Protein AF-F0ZWP8-F1 (afdb_monomer_lite)

pLDDT: mean 81.25, std 15.8, range [45.97, 97.88]

Organism: Dictyostelium purpureum (NCBI:txid5786)

Structure (mmCIF, N/CA/C/O backbone):
data_AF-F0ZWP8-F1
#
_entry.id   AF-F0ZWP8-F1
#
loop_
_atom_site.group_PDB
_atom_site.id
_atom_site.type_symbol
_atom_site.label_atom_id
_atom_site.label_alt_id
_atom_site.label_comp_id
_atom_site.label_asym_id
_atom_site.label_entity_id
_atom_site.label_seq_id
_atom_site.pdbx_PDB_ins_code
_atom_site.Cartn_x
_atom_site.Cartn_y
_atom_site.Cartn_z
_atom_site.occupancy
_atom_site.B_iso_or_equiv
_atom_site.auth_seq_id
_atom_site.auth_comp_id
_atom_site.auth_asym_id
_atom_site.auth_atom_id
_atom_site.pdbx_PDB_model_num
ATOM 1 N N . ASN A 1 1 ? 1.947 1.796 38.588 1.00 65.94 1 ASN A N 1
ATOM 2 C CA . ASN A 1 1 ? 0.925 0.822 39.031 1.00 65.94 1 ASN A CA 1
ATOM 3 C C . ASN A 1 1 ? -0.489 1.354 38.867 1.00 65.94 1 ASN A C 1
ATOM 5 O O . ASN A 1 1 ? -1.244 0.732 38.143 1.00 65.94 1 ASN A O 1
ATOM 9 N N . GLU A 1 2 ? -0.810 2.546 39.367 1.00 71.50 2 GLU A N 1
ATOM 10 C CA . GLU A 1 2 ? -2.168 3.123 39.314 1.00 71.50 2 GLU A CA 1
ATOM 11 C C . GLU A 1 2 ? -2.772 3.284 37.900 1.00 71.50 2 GLU A C 1
ATOM 13 O O . GLU A 1 2 ? -3.934 2.954 37.680 1.00 71.50 2 GLU A O 1
ATOM 18 N N . PHE A 1 3 ? -1.975 3.694 36.903 1.00 77.12 3 PHE A N 1
ATOM 19 C CA . PHE A 1 3 ? -2.413 3.731 35.496 1.00 77.12 3 PHE A CA 1
ATOM 20 C C . PHE A 1 3 ? -2.757 2.347 34.938 1.00 77.12 3 PHE A C 1
ATOM 22 O O . PHE A 1 3 ? -3.670 2.220 34.129 1.00 77.12 3 PHE A O 1
ATOM 29 N N . ASN A 1 4 ? -2.026 1.319 35.369 1.00 81.75 4 ASN A N 1
ATOM 30 C CA . ASN A 1 4 ? -2.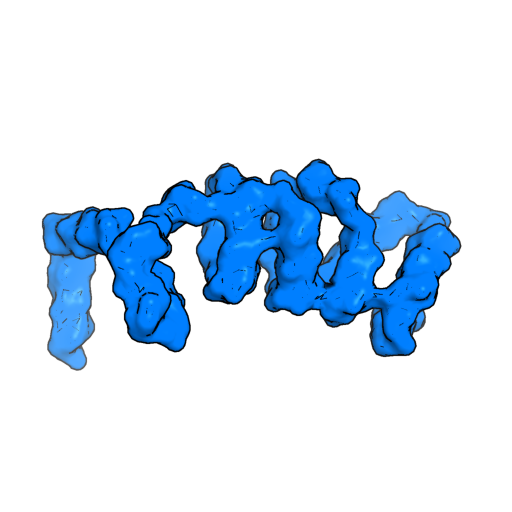252 -0.055 34.936 1.00 81.75 4 ASN A CA 1
ATOM 31 C C . ASN A 1 4 ? -3.556 -0.574 35.558 1.00 81.75 4 ASN A C 1
ATOM 33 O O . ASN A 1 4 ? -4.398 -1.136 34.866 1.00 81.75 4 ASN A O 1
ATOM 37 N N . ASP A 1 5 ? -3.776 -0.279 36.840 1.00 87.31 5 ASP A N 1
ATOM 38 C CA . ASP A 1 5 ? -5.009 -0.637 37.545 1.00 87.31 5 ASP A CA 1
ATOM 39 C C . ASP A 1 5 ? -6.230 0.082 36.956 1.00 87.31 5 ASP A C 1
ATOM 41 O O . ASP A 1 5 ? -7.285 -0.528 36.776 1.00 87.31 5 ASP A O 1
ATOM 45 N N . LEU A 1 6 ? -6.098 1.368 36.608 1.00 85.88 6 LEU A N 1
ATOM 46 C CA . LEU A 1 6 ? -7.151 2.128 35.935 1.00 85.88 6 LEU A CA 1
ATOM 47 C C . LEU A 1 6 ? -7.422 1.587 34.526 1.00 85.88 6 LEU A C 1
ATOM 49 O O . LEU A 1 6 ? -8.584 1.398 34.166 1.00 85.88 6 LEU A O 1
ATOM 53 N N . PHE A 1 7 ? -6.369 1.299 33.754 1.00 86.62 7 PHE A N 1
ATOM 54 C CA . PHE A 1 7 ? -6.487 0.700 32.426 1.00 86.62 7 PHE A CA 1
ATOM 55 C C . PHE A 1 7 ? -7.285 -0.601 32.497 1.00 86.62 7 PHE A C 1
ATOM 57 O O . PHE A 1 7 ? -8.287 -0.738 31.799 1.00 86.62 7 PHE A O 1
ATOM 64 N N . TRP A 1 8 ? -6.922 -1.518 33.396 1.00 88.50 8 TRP A N 1
ATOM 65 C CA . TRP A 1 8 ? -7.614 -2.799 33.515 1.00 88.50 8 TRP A CA 1
ATOM 66 C C . TRP A 1 8 ? -9.047 -2.671 34.031 1.00 88.50 8 TRP A C 1
ATOM 68 O O . TRP A 1 8 ? -9.910 -3.409 33.553 1.00 88.50 8 TRP A O 1
ATOM 78 N N . LYS A 1 9 ? -9.330 -1.720 34.932 1.00 87.12 9 LYS A N 1
ATOM 79 C CA . LYS A 1 9 ? -10.700 -1.416 35.386 1.00 87.12 9 LYS A CA 1
ATOM 80 C C . LYS A 1 9 ? -11.584 -0.904 34.251 1.00 87.12 9 LYS A C 1
ATOM 82 O O . LYS A 1 9 ? -12.746 -1.287 34.169 1.00 87.12 9 LYS A O 1
ATOM 87 N N . VAL A 1 10 ? -11.043 -0.055 33.381 1.00 83.25 10 VAL A N 1
ATOM 88 C CA . VAL A 1 10 ? -11.760 0.471 32.212 1.00 83.25 10 VAL A CA 1
ATOM 89 C C . VAL A 1 10 ? -11.923 -0.606 31.139 1.00 83.25 10 VAL A C 1
ATOM 91 O O . VAL A 1 10 ? -13.009 -0.754 30.589 1.00 83.25 10 VAL A O 1
ATOM 94 N N . PHE A 1 11 ? -10.871 -1.379 30.866 1.00 84.38 11 PHE A N 1
ATOM 95 C CA . PHE A 1 11 ? -10.845 -2.369 29.788 1.00 84.38 11 PHE A CA 1
ATOM 96 C C . PHE A 1 11 ? -11.736 -3.588 30.075 1.00 84.38 11 PHE A C 1
ATOM 98 O O . PHE A 1 11 ? -12.394 -4.089 29.168 1.00 84.38 11 PHE A O 1
ATOM 105 N N . HIS A 1 12 ? -11.809 -4.041 31.332 1.00 88.62 12 HIS A N 1
ATOM 106 C CA . HIS A 1 12 ? -12.682 -5.154 31.731 1.00 88.62 12 HIS A CA 1
ATOM 107 C C . HIS A 1 12 ? -14.123 -4.727 32.031 1.00 88.62 12 HIS A C 1
ATOM 109 O O . HIS A 1 12 ? -15.012 -5.577 32.090 1.00 88.62 12 HIS A O 1
ATOM 115 N N . ASN A 1 13 ? -14.385 -3.432 32.233 1.00 93.56 13 ASN A N 1
ATOM 116 C CA . ASN A 1 13 ? -15.751 -2.953 32.387 1.00 93.56 13 ASN A CA 1
ATOM 117 C C . ASN A 1 13 ? -16.414 -2.876 31.011 1.00 93.56 13 ASN A C 1
ATOM 119 O O . ASN A 1 13 ? -16.251 -1.902 30.279 1.00 93.56 13 ASN A O 1
ATOM 123 N N . GLU A 1 14 ? -17.190 -3.906 30.683 1.00 89.69 14 GLU A N 1
ATOM 124 C CA . GLU A 1 14 ? -17.830 -4.068 29.378 1.00 89.69 14 GLU A CA 1
ATOM 125 C C . GLU A 1 14 ? -18.652 -2.840 28.958 1.00 89.69 14 GLU A C 1
ATOM 127 O O . GLU A 1 14 ? -18.640 -2.459 27.789 1.00 89.69 14 GLU A O 1
ATOM 132 N N . LEU A 1 15 ? -19.334 -2.179 29.898 1.00 92.00 15 LEU A N 1
ATOM 133 C CA . LEU A 1 15 ? -20.177 -1.021 29.610 1.00 92.00 15 LEU A CA 1
ATOM 134 C C . LEU A 1 15 ? -19.343 0.221 29.286 1.00 92.00 15 LEU A C 1
ATOM 136 O O . LEU A 1 15 ? -19.610 0.899 28.291 1.00 92.00 15 LEU A O 1
ATOM 140 N N . ILE A 1 16 ? -18.312 0.502 30.086 1.00 86.50 16 ILE A N 1
ATOM 141 C CA . ILE A 1 16 ? -17.389 1.616 29.833 1.00 86.50 16 ILE A CA 1
ATOM 142 C C . ILE A 1 16 ? -16.623 1.357 28.538 1.00 86.50 16 ILE A C 1
ATOM 144 O O . ILE A 1 16 ? -16.567 2.238 27.684 1.00 86.50 16 ILE A O 1
ATOM 148 N N . PHE A 1 17 ? -16.107 0.144 28.345 1.00 85.62 17 PHE A N 1
ATOM 149 C CA . PHE A 1 17 ? -15.389 -0.237 27.137 1.00 85.62 17 PHE A CA 1
ATOM 150 C C . PHE A 1 17 ? -16.271 -0.097 25.892 1.00 85.62 17 PHE A C 1
ATOM 152 O O . PHE A 1 17 ? -15.889 0.602 24.958 1.00 85.62 17 PHE A O 1
ATOM 159 N N . LYS A 1 18 ? -17.496 -0.642 25.893 1.00 86.88 18 LYS A N 1
ATOM 160 C CA . LYS A 1 18 ? -18.461 -0.450 24.794 1.00 86.88 18 LYS A CA 1
ATOM 161 C C . LYS A 1 18 ? -18.792 1.020 24.562 1.00 86.88 18 LYS A C 1
ATOM 163 O O . LYS A 1 18 ? -18.955 1.425 23.417 1.00 86.88 18 LYS A O 1
ATOM 168 N N . THR A 1 19 ? -18.878 1.826 25.618 1.00 88.31 19 THR A N 1
ATOM 169 C CA . THR A 1 19 ? -19.123 3.271 25.502 1.00 88.31 19 THR A CA 1
ATOM 170 C C . THR A 1 19 ? -17.939 3.984 24.860 1.00 88.31 19 THR A C 1
ATOM 172 O O . THR A 1 19 ? -18.144 4.798 23.962 1.00 88.31 19 THR A O 1
ATOM 175 N N . ILE A 1 20 ? -16.710 3.641 25.252 1.00 83.12 20 ILE A N 1
ATOM 176 C CA . ILE A 1 20 ? -15.478 4.155 24.647 1.00 83.12 20 ILE A CA 1
ATOM 177 C C . ILE A 1 20 ? -15.403 3.729 23.185 1.00 83.12 20 ILE A C 1
ATOM 179 O O . ILE A 1 20 ? -15.207 4.586 22.335 1.00 83.12 20 ILE A O 1
ATOM 183 N N . ILE A 1 21 ? -15.623 2.452 22.863 1.00 80.00 21 ILE A N 1
ATOM 184 C CA . ILE A 1 21 ? -15.613 1.960 21.480 1.00 80.00 21 ILE A CA 1
ATOM 185 C C . ILE A 1 21 ? -16.701 2.643 20.657 1.00 80.00 21 ILE A C 1
ATOM 187 O O . ILE A 1 21 ? -16.395 3.170 19.601 1.00 80.00 21 ILE A O 1
ATOM 191 N N . LYS A 1 22 ? -17.936 2.756 21.151 1.00 81.88 22 LYS A N 1
ATOM 192 C CA . LYS A 1 22 ? -19.019 3.462 20.450 1.00 81.88 22 LYS A CA 1
ATOM 193 C C . LYS A 1 22 ? -18.709 4.948 20.272 1.00 81.88 22 LYS A C 1
ATOM 195 O O . LYS A 1 22 ? -19.035 5.532 19.239 1.00 81.88 22 LYS A O 1
ATOM 200 N N . PHE A 1 23 ? -18.097 5.586 21.266 1.00 78.75 23 PHE A N 1
ATOM 201 C CA . PHE A 1 23 ? -17.630 6.962 21.146 1.00 78.75 23 PHE A CA 1
ATOM 202 C C . PHE A 1 23 ? -16.535 7.057 20.086 1.00 78.75 23 PHE A C 1
ATOM 204 O O . PHE A 1 23 ? -16.624 7.913 19.214 1.00 78.75 23 PHE A O 1
ATOM 211 N N . LEU A 1 24 ? -15.557 6.155 20.104 1.00 69.75 24 LEU A N 1
ATOM 212 C CA . LEU A 1 24 ? -14.495 6.072 19.116 1.00 69.75 24 LEU A CA 1
ATOM 213 C C . LEU A 1 24 ? -15.067 5.786 17.731 1.00 69.75 24 LEU A C 1
ATOM 215 O O . LEU A 1 24 ? -14.812 6.564 16.844 1.00 69.75 24 LEU A O 1
ATOM 219 N N . GLU A 1 25 ? -15.912 4.796 17.491 1.00 65.88 25 GLU A N 1
ATOM 220 C CA . GLU A 1 25 ? -16.533 4.529 16.181 1.00 65.88 25 GLU A CA 1
ATOM 221 C C . GLU A 1 25 ?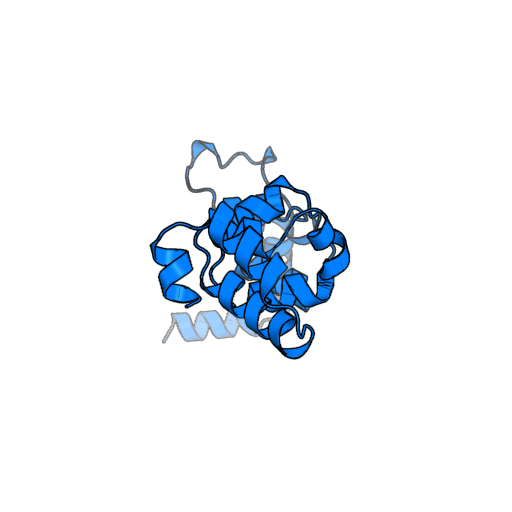 -17.303 5.731 15.616 1.00 65.88 25 GLU A C 1
ATOM 223 O O . GLU A 1 25 ? -17.317 5.966 14.405 1.00 65.88 25 GLU A O 1
ATOM 228 N N . ASN A 1 26 ? -17.927 6.520 16.493 1.00 65.12 26 ASN A N 1
ATOM 229 C CA . ASN A 1 26 ? -18.626 7.739 16.101 1.00 65.12 26 ASN A CA 1
ATOM 230 C C . ASN A 1 26 ? -17.698 8.956 15.956 1.00 65.12 26 ASN A C 1
ATOM 232 O O . ASN A 1 26 ? -18.078 9.915 15.285 1.00 65.12 26 ASN A O 1
ATOM 236 N N . ASN A 1 27 ? -16.498 8.925 16.545 1.00 60.69 27 ASN A N 1
ATOM 237 C CA . ASN A 1 27 ? -15.590 10.070 16.637 1.00 60.69 27 ASN A CA 1
ATOM 238 C C . ASN A 1 27 ? -14.133 9.775 16.224 1.00 60.69 27 ASN A C 1
ATOM 240 O O . ASN A 1 27 ? -13.278 10.620 16.468 1.00 60.69 27 ASN A O 1
ATOM 244 N N . THR A 1 28 ? -13.809 8.617 15.635 1.00 50.59 28 THR A N 1
ATOM 245 C CA . THR A 1 28 ? -12.418 8.160 15.457 1.00 50.59 28 THR A CA 1
ATOM 246 C C . THR A 1 28 ? -11.750 9.006 14.401 1.00 50.59 28 THR A C 1
ATOM 248 O O . THR A 1 28 ? -12.192 9.113 13.258 1.00 50.59 28 THR A O 1
ATOM 251 N N . MET A 1 29 ? -10.696 9.656 14.866 1.00 59.81 29 MET A N 1
ATOM 252 C CA . MET A 1 29 ? -10.033 10.780 14.247 1.00 59.81 29 MET A CA 1
ATOM 253 C C . MET A 1 29 ? -8.861 10.254 13.435 1.00 59.81 29 MET A C 1
ATOM 255 O O . MET A 1 29 ? -8.041 9.496 13.945 1.00 59.81 29 MET A O 1
ATOM 259 N N . VAL A 1 30 ? -8.735 10.695 12.191 1.00 53.62 30 VAL A N 1
ATOM 260 C CA . VAL A 1 30 ? -7.428 10.686 11.538 1.00 53.62 30 VAL A CA 1
ATOM 261 C C . VAL A 1 30 ? -6.778 12.005 11.925 1.00 53.62 30 VAL A C 1
ATOM 263 O O . VAL A 1 30 ? -7.343 13.069 11.673 1.00 53.62 30 VAL A O 1
ATOM 266 N N . HIS A 1 31 ? -5.640 11.941 12.615 1.00 46.06 31 HIS A N 1
ATOM 267 C CA . HIS A 1 31 ? -4.889 13.135 12.986 1.00 46.06 31 HIS A CA 1
ATOM 268 C C . HIS A 1 31 ? -4.424 13.842 11.711 1.00 46.06 31 HIS A C 1
ATOM 270 O O . HIS A 1 31 ? -3.592 13.327 10.969 1.00 46.06 31 HIS A O 1
ATOM 276 N N . PHE A 1 32 ? -4.984 15.019 11.444 1.00 51.81 32 PHE A N 1
ATOM 277 C CA . PHE A 1 32 ? -4.472 15.907 10.412 1.00 51.81 32 PHE A CA 1
ATOM 278 C C . PHE A 1 32 ? -3.269 16.667 10.976 1.00 51.81 32 PHE A C 1
ATOM 280 O O . PHE A 1 32 ? -3.319 17.180 12.091 1.00 51.81 32 PHE A O 1
ATOM 287 N N . ASN A 1 33 ? -2.201 16.777 10.186 1.00 51.84 33 ASN A N 1
ATOM 288 C CA . ASN A 1 33 ? -0.928 17.387 10.594 1.00 51.84 33 ASN A CA 1
ATOM 289 C C . ASN A 1 33 ? -1.002 18.908 10.873 1.00 51.84 33 ASN A C 1
ATOM 291 O O . ASN A 1 33 ? 0.027 19.521 11.138 1.00 51.84 33 ASN A O 1
ATOM 295 N N . SER A 1 34 ? -2.178 19.543 10.792 1.00 53.88 34 SER A N 1
ATOM 296 C CA . SER A 1 34 ? -2.363 20.960 11.124 1.00 53.88 34 SER A CA 1
ATOM 297 C C . SER A 1 34 ? -3.742 21.238 11.730 1.00 53.88 34 SER A C 1
ATOM 299 O O . SER A 1 34 ? -4.753 20.664 11.317 1.00 53.88 34 SER A O 1
ATOM 3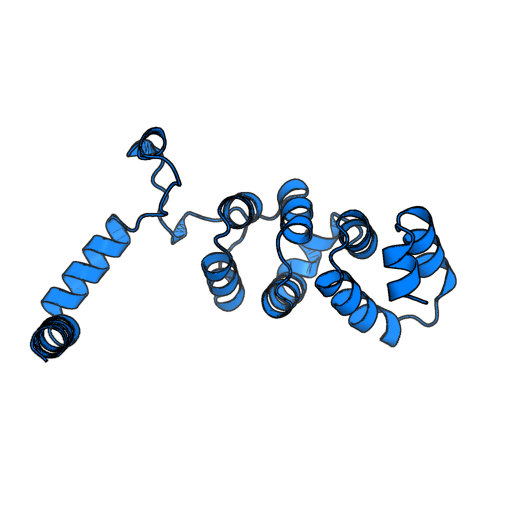01 N N . PHE A 1 35 ? -3.782 22.159 12.699 1.00 55.16 35 PHE A N 1
ATOM 302 C CA . PHE A 1 35 ? -5.000 22.571 13.413 1.00 55.16 35 PHE A CA 1
ATOM 303 C C . PHE A 1 35 ? -6.054 23.175 12.465 1.00 55.16 35 PHE A C 1
ATOM 305 O O . PHE A 1 35 ? -7.250 22.971 12.639 1.00 55.16 35 PHE A O 1
ATOM 312 N N . GLU A 1 36 ? -5.604 23.826 11.393 1.00 59.88 36 GLU A N 1
ATOM 313 C CA . GLU A 1 36 ? -6.435 24.418 10.334 1.00 59.88 36 GLU A CA 1
ATOM 314 C C . GLU A 1 36 ? -7.193 23.374 9.498 1.00 59.88 36 GLU A C 1
ATOM 316 O O . GLU A 1 36 ? -8.260 23.658 8.957 1.00 59.88 36 GLU A O 1
ATOM 321 N N . LYS A 1 37 ? -6.682 22.137 9.411 1.00 54.50 37 LYS A N 1
ATOM 322 C CA . LYS A 1 37 ? -7.361 21.019 8.731 1.00 54.50 37 LYS A CA 1
ATOM 323 C C . LYS A 1 37 ? -8.334 20.276 9.644 1.00 54.50 37 LYS A C 1
ATOM 325 O O . LYS A 1 37 ? -9.095 19.436 9.160 1.00 54.50 37 LYS A O 1
ATOM 330 N N . CYS A 1 38 ? -8.356 20.614 10.934 1.00 51.72 38 CYS A N 1
ATOM 331 C CA . CYS A 1 38 ? -9.223 20.037 11.958 1.00 51.72 38 CYS A CA 1
ATOM 332 C C . CYS A 1 38 ? -10.669 20.579 11.863 1.00 51.72 38 CYS A C 1
ATOM 334 O O . CYS A 1 38 ? -11.304 20.918 12.858 1.00 51.72 38 CYS A O 1
ATOM 336 N N . TYR A 1 39 ? -11.206 20.685 10.646 1.00 55.50 39 TYR A N 1
ATOM 337 C CA . TYR A 1 39 ? -12.596 21.056 10.403 1.00 55.50 39 TYR A CA 1
ATOM 338 C C . TYR A 1 39 ? -13.500 19.827 10.542 1.00 55.50 39 TYR A C 1
ATOM 340 O O . TYR A 1 39 ? -13.228 18.764 9.983 1.00 55.50 39 TYR A O 1
ATOM 348 N N . ILE A 1 40 ? -14.609 19.973 11.272 1.00 50.34 40 ILE A N 1
ATOM 349 C CA . ILE A 1 40 ? -15.560 18.886 11.566 1.00 50.34 40 ILE A CA 1
ATOM 350 C C . ILE A 1 40 ? -16.133 18.263 10.283 1.00 50.34 40 ILE A C 1
ATOM 352 O O . ILE A 1 40 ? -16.351 17.055 10.238 1.00 50.34 40 ILE A O 1
ATOM 356 N N . GLY A 1 41 ? -16.313 19.053 9.221 1.00 51.47 41 GLY A N 1
ATOM 357 C CA . GLY A 1 41 ? -16.800 18.557 7.931 1.00 51.47 41 GLY A CA 1
ATOM 358 C C . GLY A 1 41 ? -15.791 17.719 7.137 1.00 51.47 41 GLY A C 1
ATOM 359 O O . GLY A 1 41 ? -16.192 17.055 6.190 1.00 51.47 41 GLY A O 1
ATOM 360 N N . ASN A 1 42 ? -14.515 17.675 7.538 1.00 54.31 42 ASN A N 1
ATOM 361 C CA . ASN A 1 42 ? -13.496 16.820 6.911 1.00 54.31 42 ASN A CA 1
ATOM 362 C C . ASN A 1 42 ? -13.399 15.431 7.570 1.00 54.31 42 ASN A C 1
ATOM 364 O O . ASN A 1 42 ? -12.506 14.643 7.249 1.00 54.31 42 ASN A O 1
ATOM 368 N N . ARG A 1 43 ? -14.293 15.123 8.519 1.00 63.88 43 ARG A N 1
ATOM 369 C CA . ARG A 1 43 ? -14.326 13.837 9.222 1.00 63.88 43 ARG A CA 1
ATOM 370 C C . ARG A 1 43 ? -14.941 12.765 8.326 1.00 63.88 43 ARG A C 1
ATOM 372 O O . ARG A 1 43 ? -16.084 12.883 7.894 1.00 63.88 43 ARG A O 1
ATOM 379 N N . ILE A 1 44 ? -14.204 11.680 8.101 1.00 68.56 44 ILE A N 1
ATOM 380 C CA . ILE A 1 44 ? -14.683 10.508 7.362 1.00 68.56 44 ILE A CA 1
ATOM 381 C C . ILE A 1 44 ? -14.603 9.303 8.298 1.00 68.56 44 ILE A C 1
ATOM 383 O O . ILE A 1 44 ? -13.547 9.027 8.862 1.00 68.56 44 ILE A O 1
ATOM 387 N N . LYS A 1 45 ? -15.713 8.572 8.461 1.00 72.94 45 LYS A N 1
ATOM 388 C CA . LYS A 1 45 ? -15.717 7.308 9.217 1.00 72.94 45 LYS A CA 1
ATOM 389 C C . LYS A 1 45 ? -14.728 6.322 8.594 1.00 72.94 45 LYS A C 1
ATOM 391 O O . LYS A 1 45 ? -14.674 6.211 7.371 1.00 72.94 45 LYS A O 1
ATOM 396 N N . TRP A 1 46 ? -14.037 5.534 9.414 1.00 75.56 46 TRP A N 1
ATOM 397 C CA . TRP A 1 46 ? -13.090 4.502 8.962 1.00 75.56 46 TRP A CA 1
ATOM 398 C C . TRP A 1 46 ? -13.655 3.569 7.878 1.00 75.56 46 TRP A C 1
ATOM 400 O O . TRP A 1 46 ? -13.016 3.285 6.861 1.00 75.56 46 TRP A O 1
ATOM 410 N N . SER A 1 47 ? -14.900 3.129 8.060 1.00 80.25 47 SER A N 1
ATOM 411 C CA . SER A 1 47 ? -15.628 2.289 7.102 1.00 80.25 47 SER A CA 1
ATOM 412 C C . SER A 1 47 ? -15.879 2.982 5.755 1.00 80.25 47 SER A C 1
ATOM 414 O O . SER A 1 47 ? -15.962 2.319 4.720 1.00 80.25 47 SER A O 1
ATOM 416 N N . ASN A 1 48 ? -15.947 4.313 5.749 1.00 85.12 48 ASN A N 1
ATOM 417 C CA . ASN A 1 48 ? -16.186 5.128 4.561 1.00 85.12 48 ASN A CA 1
ATOM 418 C C . ASN A 1 48 ? -14.891 5.514 3.833 1.00 85.12 48 ASN A C 1
ATOM 420 O O . ASN A 1 48 ? -14.950 5.899 2.664 1.00 85.12 48 ASN A O 1
ATOM 424 N N . ILE A 1 49 ? -13.724 5.372 4.469 1.00 90.00 49 ILE A N 1
ATOM 425 C CA . ILE A 1 49 ? -12.434 5.548 3.797 1.00 90.00 49 ILE A CA 1
ATOM 426 C C . ILE A 1 49 ? -12.219 4.353 2.866 1.00 90.00 49 ILE A C 1
ATOM 428 O O . ILE A 1 49 ? -11.995 3.227 3.306 1.00 90.00 49 ILE A O 1
ATOM 432 N N . LYS A 1 50 ? -12.323 4.603 1.561 1.00 94.62 50 LYS A N 1
ATOM 433 C CA . LYS A 1 50 ? -12.204 3.571 0.518 1.00 94.62 50 LYS A CA 1
ATOM 434 C C . LYS A 1 50 ? -11.096 3.867 -0.490 1.00 94.62 50 LYS A C 1
ATOM 436 O O . LYS A 1 50 ? -10.710 2.978 -1.228 1.00 94.62 50 LYS A O 1
ATOM 441 N N . SER A 1 51 ? -10.589 5.096 -0.562 1.00 95.75 51 SER A N 1
ATOM 442 C CA . SER A 1 51 ? -9.633 5.500 -1.601 1.00 95.75 51 SER A CA 1
ATOM 443 C C . SER A 1 51 ? -8.210 5.033 -1.285 1.00 95.75 51 SER A C 1
ATOM 445 O O . SER A 1 51 ? -7.652 5.433 -0.261 1.00 95.75 51 SER A O 1
ATOM 447 N N . LEU A 1 52 ? -7.606 4.241 -2.186 1.00 97.44 52 LEU A N 1
ATOM 448 C CA . LEU A 1 52 ? -6.186 3.870 -2.105 1.00 97.44 52 LEU A CA 1
ATOM 449 C C . LEU A 1 52 ? -5.304 5.119 -2.063 1.00 97.44 52 LEU A C 1
ATOM 451 O O . LEU A 1 52 ? -4.453 5.248 -1.190 1.00 97.44 52 LEU A O 1
ATOM 455 N N . GLN A 1 53 ? -5.565 6.059 -2.974 1.00 96.12 53 GLN A N 1
ATOM 456 C CA . GLN A 1 53 ? -4.850 7.328 -3.052 1.00 96.12 53 GLN A CA 1
ATOM 457 C C . GLN A 1 53 ? -4.856 8.053 -1.703 1.00 96.12 53 GLN A C 1
ATOM 459 O O . GLN A 1 53 ? -3.800 8.430 -1.206 1.00 96.12 53 GLN A O 1
ATOM 464 N N . TRP A 1 54 ? -6.036 8.208 -1.101 1.00 93.81 54 TRP A N 1
ATOM 465 C CA . TRP A 1 54 ? -6.177 8.935 0.157 1.00 93.81 54 TRP A CA 1
ATOM 466 C C . TRP A 1 54 ? -5.419 8.244 1.297 1.00 93.81 54 TRP A C 1
ATOM 468 O O . TRP A 1 54 ? -4.728 8.911 2.067 1.00 93.81 54 TRP A O 1
ATOM 478 N N . MET A 1 55 ? -5.512 6.911 1.396 1.00 95.12 55 MET A N 1
ATOM 479 C CA . MET A 1 55 ? -4.804 6.149 2.433 1.00 95.12 55 MET A CA 1
ATOM 480 C C . MET A 1 55 ? -3.287 6.299 2.300 1.00 95.12 55 MET A C 1
ATOM 482 O O . MET A 1 55 ? -2.604 6.476 3.305 1.00 95.12 55 MET A O 1
ATOM 486 N N . VAL A 1 56 ? -2.765 6.291 1.073 1.00 95.88 56 VAL A N 1
ATOM 487 C CA . VAL A 1 56 ? -1.331 6.454 0.805 1.00 95.88 56 VAL A CA 1
ATOM 488 C C . VAL A 1 56 ? -0.858 7.880 1.096 1.00 95.88 56 VAL A C 1
ATOM 490 O O . VAL A 1 56 ? 0.118 8.060 1.821 1.00 95.88 56 VAL A O 1
ATOM 493 N N . GLU A 1 57 ? -1.570 8.896 0.603 1.00 92.44 57 GLU A N 1
ATOM 494 C CA . GLU A 1 57 ? -1.230 10.313 0.818 1.00 92.44 57 GLU A CA 1
ATOM 495 C C . GLU A 1 57 ? -1.179 10.686 2.302 1.00 92.44 57 GLU A C 1
ATOM 497 O O . GLU A 1 57 ? -0.337 11.478 2.721 1.00 92.44 57 GLU A O 1
ATOM 502 N N . ASN A 1 58 ? -2.058 10.086 3.107 1.00 89.69 58 ASN A N 1
ATOM 503 C CA . ASN A 1 58 ? -2.121 10.312 4.548 1.00 89.69 58 ASN A CA 1
ATOM 504 C C . ASN A 1 58 ? -1.298 9.289 5.353 1.00 89.69 58 ASN A C 1
ATOM 506 O O . ASN A 1 58 ? -1.444 9.222 6.574 1.00 89.69 58 ASN A O 1
ATOM 510 N N . LYS A 1 59 ? -0.459 8.478 4.688 1.00 92.62 59 LYS A N 1
ATOM 511 C CA . LYS A 1 59 ? 0.409 7.445 5.289 1.00 92.62 59 LYS A CA 1
ATOM 512 C C . LYS A 1 59 ? -0.337 6.442 6.186 1.00 92.62 59 LYS A C 1
ATOM 514 O O . LYS A 1 59 ? 0.235 5.852 7.099 1.00 92.62 59 LYS A O 1
ATOM 519 N N . GLN A 1 60 ? -1.614 6.202 5.901 1.00 93.31 60 GLN A N 1
ATOM 520 C CA . GLN A 1 60 ? -2.484 5.270 6.619 1.00 93.31 60 GLN A CA 1
ATOM 521 C C . GLN A 1 60 ? -2.269 3.827 6.124 1.00 93.31 60 GLN A C 1
ATOM 523 O O . GLN A 1 60 ? -3.192 3.155 5.663 1.00 93.31 60 GLN A O 1
ATOM 528 N N . PHE A 1 61 ? -1.031 3.330 6.195 1.00 95.50 61 PHE A N 1
ATOM 529 C CA . PHE A 1 61 ? -0.679 1.989 5.707 1.00 95.50 61 PHE A CA 1
ATOM 530 C C . PHE A 1 61 ? -1.226 0.861 6.589 1.00 95.50 61 PHE A C 1
ATOM 532 O O . PHE A 1 61 ? -1.614 -0.179 6.067 1.00 95.50 61 PHE A O 1
ATOM 539 N N . ALA A 1 62 ? -1.329 1.076 7.906 1.00 94.50 62 ALA A N 1
ATOM 540 C CA . ALA A 1 62 ? -1.968 0.119 8.813 1.00 94.50 62 ALA A CA 1
ATOM 541 C C . ALA A 1 62 ? -3.453 -0.079 8.465 1.00 94.50 62 ALA A C 1
ATOM 543 O O . ALA A 1 62 ? -3.930 -1.207 8.393 1.00 94.50 62 ALA A O 1
ATOM 544 N N . LEU A 1 63 ? -4.148 1.020 8.154 1.00 93.56 63 LEU A N 1
ATOM 545 C CA . LEU A 1 63 ? -5.523 1.010 7.661 1.00 93.56 63 LEU A CA 1
ATOM 546 C C . LEU A 1 63 ? -5.644 0.251 6.333 1.00 93.56 63 LEU A C 1
ATOM 548 O O . LEU A 1 63 ? -6.506 -0.613 6.176 1.00 93.56 63 LEU A O 1
ATOM 552 N N . LEU A 1 64 ? -4.768 0.562 5.376 1.00 96.75 64 LEU A N 1
ATOM 553 C CA . LEU A 1 64 ? -4.743 -0.128 4.090 1.00 96.75 64 LEU A CA 1
ATOM 554 C C . LEU A 1 64 ? -4.532 -1.638 4.277 1.00 96.75 64 LEU A C 1
ATOM 556 O O . LEU A 1 64 ? -5.249 -2.433 3.674 1.00 96.75 64 LEU A O 1
ATOM 560 N N . LYS A 1 65 ? -3.591 -2.032 5.141 1.00 97.56 65 LYS A N 1
ATOM 561 C CA . LYS A 1 65 ? -3.309 -3.435 5.457 1.00 97.56 65 LYS A CA 1
ATOM 562 C C . LYS A 1 65 ? -4.519 -4.135 6.072 1.00 97.56 65 LYS A C 1
ATOM 564 O O . LYS A 1 65 ? -4.880 -5.203 5.588 1.00 97.56 65 LYS A O 1
ATOM 569 N N . ASP A 1 66 ? -5.169 -3.523 7.061 1.00 95.38 66 ASP A N 1
ATOM 570 C CA . ASP A 1 66 ? -6.396 -4.045 7.678 1.00 95.38 66 ASP A CA 1
ATOM 571 C C . ASP A 1 66 ? -7.506 -4.260 6.638 1.00 95.38 66 ASP A C 1
ATOM 573 O O . ASP A 1 66 ? -8.090 -5.344 6.552 1.00 95.38 66 ASP A O 1
ATOM 577 N N . LYS A 1 67 ? -7.751 -3.268 5.772 1.00 95.56 67 LYS A N 1
ATOM 578 C CA . LYS A 1 67 ? -8.762 -3.374 4.708 1.00 95.56 67 LYS A CA 1
ATOM 579 C C . LYS A 1 67 ? -8.437 -4.461 3.697 1.00 95.56 67 LYS A C 1
ATOM 581 O O . LYS A 1 67 ? -9.327 -5.220 3.316 1.00 95.56 67 LYS A O 1
ATOM 586 N N . LEU A 1 68 ? -7.172 -4.569 3.295 1.00 97.00 68 LEU A N 1
ATOM 587 C CA . LEU A 1 68 ? -6.719 -5.642 2.421 1.00 97.00 68 LEU A CA 1
ATOM 588 C C . LEU A 1 68 ? -6.918 -7.001 3.096 1.00 97.00 68 LEU A C 1
ATOM 590 O O . LEU A 1 68 ? -7.506 -7.893 2.494 1.00 97.00 68 LEU A O 1
ATOM 594 N N . GLN A 1 69 ? -6.501 -7.177 4.351 1.00 96.88 69 GLN A N 1
ATOM 595 C CA . GLN A 1 69 ? -6.658 -8.439 5.085 1.00 96.88 69 GLN A CA 1
ATOM 596 C C . GLN A 1 69 ? -8.131 -8.841 5.218 1.00 96.88 69 GLN A C 1
ATOM 598 O O . GLN A 1 69 ? -8.480 -9.973 4.882 1.00 96.88 69 GLN A O 1
ATOM 603 N N . SER A 1 70 ? -8.993 -7.894 5.587 1.00 94.56 70 SER A N 1
ATOM 604 C CA . SER A 1 70 ? -10.433 -8.095 5.787 1.00 94.56 70 SER A CA 1
ATOM 605 C C . SER A 1 70 ? -11.278 -8.081 4.502 1.00 94.56 70 SER A C 1
ATOM 607 O O . SER A 1 70 ? -12.502 -8.140 4.590 1.00 94.56 70 SER A O 1
ATOM 609 N N . ASN A 1 71 ? -10.664 -8.038 3.308 1.00 94.69 71 ASN A N 1
ATOM 610 C CA . ASN A 1 71 ? -11.363 -7.990 2.010 1.00 94.69 71 ASN A CA 1
ATOM 611 C C . ASN A 1 71 ? -12.368 -6.826 1.891 1.00 94.69 71 ASN A C 1
ATOM 613 O O . ASN A 1 71 ? -13.383 -6.931 1.199 1.00 94.69 71 ASN A O 1
ATOM 617 N N . GLN A 1 72 ? -12.109 -5.704 2.561 1.00 93.56 72 GLN A N 1
ATOM 618 C CA . GLN A 1 72 ? -12.947 -4.520 2.418 1.00 93.56 72 GLN A CA 1
ATOM 619 C C . GLN A 1 72 ? -12.734 -3.873 1.048 1.00 93.56 72 GLN A C 1
ATOM 621 O O . GLN A 1 72 ? -11.638 -3.880 0.493 1.00 93.56 72 GLN A O 1
ATOM 626 N N . TYR A 1 73 ? -13.791 -3.259 0.514 1.00 94.62 73 TYR A N 1
ATOM 627 C CA . TYR A 1 73 ? -13.705 -2.558 -0.762 1.00 94.62 73 TYR A CA 1
ATOM 628 C C . TYR A 1 73 ? -12.719 -1.383 -0.696 1.00 94.62 73 TYR A C 1
ATOM 630 O O . TYR A 1 73 ? -12.860 -0.478 0.134 1.00 94.62 73 TYR A O 1
ATOM 638 N N . ILE A 1 74 ? -11.777 -1.374 -1.640 1.00 97.38 74 ILE A N 1
ATOM 639 C CA . ILE A 1 74 ? -10.827 -0.291 -1.879 1.00 97.38 74 ILE A CA 1
ATOM 640 C C . ILE A 1 74 ? -11.035 0.204 -3.311 1.00 97.38 74 ILE A C 1
ATOM 642 O O . ILE A 1 74 ? -10.961 -0.554 -4.277 1.00 97.38 74 ILE A O 1
ATOM 646 N N . HIS A 1 75 ? -11.305 1.498 -3.449 1.00 96.88 75 HIS A N 1
ATOM 647 C CA . HIS A 1 75 ? -11.314 2.178 -4.729 1.00 96.88 75 HIS A CA 1
ATOM 648 C C . HIS A 1 75 ? -9.873 2.416 -5.191 1.00 96.88 75 HIS A C 1
ATOM 650 O O . HIS A 1 75 ? -9.122 3.181 -4.574 1.00 96.88 75 HIS A O 1
ATOM 656 N N . ILE A 1 76 ? -9.514 1.751 -6.286 1.00 97.50 76 ILE A N 1
ATOM 657 C CA . ILE A 1 76 ? 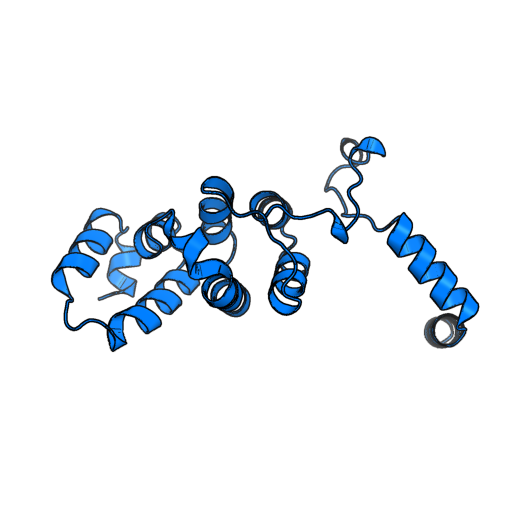-8.197 1.800 -6.916 1.00 97.50 76 ILE A CA 1
ATOM 658 C C . ILE A 1 76 ? -8.342 2.505 -8.262 1.00 97.50 76 ILE A C 1
ATOM 660 O O . ILE A 1 76 ? -9.180 2.135 -9.081 1.00 97.50 76 ILE A O 1
ATOM 664 N N . ASN A 1 77 ? -7.518 3.525 -8.476 1.00 95.69 77 ASN A N 1
ATOM 665 C CA . ASN A 1 77 ? -7.418 4.258 -9.729 1.00 95.69 77 ASN A CA 1
ATOM 666 C C . ASN A 1 77 ? -5.938 4.454 -10.097 1.00 95.69 77 ASN A C 1
ATOM 668 O O . ASN A 1 77 ? -5.046 4.218 -9.279 1.00 95.69 77 ASN A O 1
ATOM 672 N N . HIS A 1 78 ? -5.678 4.921 -11.317 1.00 95.12 78 HIS A N 1
ATOM 673 C CA . HIS A 1 78 ? -4.320 5.113 -11.830 1.00 95.12 78 HIS A CA 1
ATOM 674 C C . HIS A 1 78 ? -3.441 5.988 -10.914 1.00 95.12 78 HIS A C 1
ATOM 676 O O . HIS A 1 78 ? -2.281 5.664 -10.658 1.00 95.12 78 HIS A O 1
ATOM 682 N N . ILE A 1 79 ? -3.989 7.082 -10.374 1.00 95.31 79 ILE A N 1
ATOM 683 C CA . ILE A 1 79 ? -3.254 8.006 -9.494 1.00 95.31 79 ILE A CA 1
ATOM 684 C C . ILE A 1 79 ? -2.873 7.312 -8.182 1.00 95.31 79 ILE A C 1
ATOM 686 O O . ILE A 1 79 ? -1.730 7.410 -7.738 1.00 95.31 79 ILE A O 1
ATOM 690 N N . GLY A 1 80 ? -3.811 6.578 -7.585 1.00 96.81 80 GLY A N 1
ATOM 691 C CA . GLY A 1 80 ? -3.606 5.829 -6.352 1.00 96.81 80 GLY A CA 1
ATOM 692 C C . GLY A 1 80 ? -2.557 4.736 -6.503 1.00 96.81 80 GLY A C 1
ATOM 693 O O . GLY A 1 80 ? -1.748 4.573 -5.598 1.00 96.81 80 GLY A O 1
ATOM 694 N N . ILE A 1 81 ? -2.515 4.047 -7.649 1.00 97.31 81 ILE A N 1
ATOM 695 C CA . ILE A 1 81 ? -1.486 3.035 -7.931 1.00 97.31 81 ILE A CA 1
ATOM 696 C C . ILE A 1 81 ? -0.096 3.678 -8.003 1.00 97.31 81 ILE A C 1
ATOM 698 O O . ILE A 1 81 ? 0.831 3.217 -7.341 1.00 97.31 81 ILE A O 1
ATOM 702 N N . ASN A 1 82 ? 0.047 4.768 -8.764 1.00 96.06 82 ASN A N 1
ATOM 703 C CA . ASN A 1 82 ? 1.325 5.475 -8.875 1.00 96.06 82 ASN A CA 1
ATOM 704 C C . ASN A 1 82 ? 1.805 5.977 -7.506 1.00 96.06 82 ASN A C 1
ATOM 706 O O . ASN A 1 82 ? 2.947 5.730 -7.130 1.00 96.06 82 ASN A O 1
ATOM 710 N N . LYS A 1 83 ? 0.922 6.613 -6.724 1.00 96.75 83 LYS A N 1
ATOM 711 C CA . LYS A 1 83 ? 1.267 7.073 -5.370 1.00 96.75 83 LYS A CA 1
ATOM 712 C C . LYS A 1 83 ? 1.612 5.920 -4.439 1.00 96.75 83 LYS A C 1
ATOM 714 O O . LYS A 1 83 ? 2.553 6.034 -3.664 1.00 96.75 83 LYS A O 1
ATOM 719 N N . PHE A 1 84 ? 0.884 4.807 -4.522 1.00 97.88 84 PHE A N 1
ATOM 720 C CA . PHE A 1 84 ? 1.173 3.617 -3.727 1.00 97.88 84 PHE A CA 1
ATOM 721 C C . PHE A 1 84 ? 2.602 3.128 -3.962 1.00 97.88 84 PHE A C 1
ATOM 723 O O . PHE A 1 84 ? 3.345 2.977 -2.999 1.00 97.88 84 PHE A O 1
ATOM 730 N N . PHE A 1 85 ? 3.016 2.947 -5.218 1.00 96.25 85 PHE A N 1
ATOM 731 C CA . PHE A 1 85 ? 4.381 2.505 -5.515 1.00 96.25 85 PHE A CA 1
ATOM 732 C C . PHE A 1 85 ? 5.437 3.587 -5.296 1.00 96.25 85 PHE A C 1
ATOM 734 O O . PHE A 1 85 ? 6.591 3.250 -5.067 1.00 96.25 85 PHE A O 1
ATOM 741 N N . GLN A 1 86 ? 5.063 4.863 -5.300 1.00 96.25 86 GLN A N 1
ATOM 742 C CA . GLN A 1 86 ? 5.956 5.938 -4.884 1.00 96.25 86 GLN A CA 1
ATOM 743 C C . GLN A 1 86 ? 6.273 5.892 -3.380 1.00 96.25 86 GLN A C 1
ATOM 745 O O . GLN A 1 86 ? 7.404 6.159 -2.985 1.00 96.25 86 GLN A O 1
ATOM 750 N N . ASP A 1 87 ? 5.286 5.553 -2.548 1.00 96.19 87 ASP A N 1
ATOM 751 C CA . ASP A 1 87 ? 5.357 5.786 -1.103 1.00 96.19 87 ASP A CA 1
ATOM 752 C C . ASP A 1 87 ? 5.412 4.513 -0.241 1.00 96.19 87 ASP A C 1
ATOM 754 O O . ASP A 1 87 ? 5.782 4.592 0.933 1.00 96.19 87 ASP A O 1
ATOM 758 N N . CYS A 1 88 ? 4.999 3.354 -0.762 1.00 96.75 88 CYS A N 1
ATOM 759 C CA . CYS A 1 88 ? 4.892 2.110 -0.001 1.00 96.75 88 CYS A CA 1
ATOM 760 C C . CYS A 1 88 ? 6.056 1.163 -0.300 1.00 96.75 88 CYS A C 1
ATOM 762 O O . CYS A 1 88 ? 6.132 0.602 -1.388 1.00 96.75 88 CYS A O 1
ATOM 764 N N . ASN A 1 89 ? 6.904 0.909 0.697 1.00 94.94 89 ASN A N 1
ATOM 765 C CA . ASN A 1 89 ? 8.001 -0.066 0.610 1.00 94.94 89 ASN A CA 1
ATOM 766 C C . ASN A 1 89 ? 7.750 -1.332 1.454 1.00 94.94 89 ASN A C 1
ATOM 768 O O . ASN A 1 89 ? 8.664 -2.130 1.649 1.00 94.94 89 ASN A O 1
ATOM 772 N N . ASP A 1 90 ? 6.530 -1.519 1.973 1.00 96.12 90 ASP A N 1
ATOM 773 C CA . ASP A 1 90 ? 6.152 -2.692 2.769 1.00 96.12 90 ASP A CA 1
ATOM 774 C C . ASP A 1 90 ? 5.768 -3.856 1.844 1.00 96.12 90 ASP A C 1
ATOM 776 O O . ASP A 1 90 ? 4.716 -3.848 1.197 1.00 96.12 90 ASP A O 1
ATOM 780 N N . GLN A 1 91 ? 6.623 -4.880 1.808 1.00 95.12 91 GLN A N 1
ATOM 781 C CA . GLN A 1 91 ? 6.434 -6.064 0.971 1.00 95.12 91 GLN A CA 1
ATOM 782 C C . GLN A 1 91 ? 5.119 -6.798 1.261 1.00 95.12 91 GLN A C 1
ATOM 784 O O . GLN A 1 91 ? 4.501 -7.322 0.335 1.00 95.12 91 GLN A O 1
ATOM 789 N N . GLN A 1 92 ? 4.662 -6.839 2.517 1.00 96.44 92 GLN A N 1
ATOM 790 C CA . GLN A 1 92 ? 3.420 -7.531 2.867 1.00 96.44 92 GLN A CA 1
ATOM 791 C C . GLN A 1 92 ? 2.209 -6.792 2.302 1.00 96.44 92 GLN A C 1
ATOM 793 O O . GLN A 1 92 ? 1.288 -7.428 1.791 1.00 96.44 92 GLN A O 1
ATOM 798 N N . ILE A 1 93 ? 2.207 -5.458 2.361 1.00 97.62 93 ILE A N 1
ATOM 799 C CA . ILE A 1 93 ? 1.124 -4.651 1.784 1.00 97.62 93 ILE A CA 1
ATOM 800 C C . ILE A 1 93 ? 1.136 -4.761 0.256 1.00 97.62 93 ILE A C 1
ATOM 802 O O . ILE A 1 93 ? 0.075 -4.945 -0.340 1.00 97.62 93 ILE A O 1
ATOM 806 N N . ILE A 1 94 ? 2.316 -4.711 -0.371 1.00 97.44 94 ILE A N 1
ATOM 807 C CA . ILE A 1 94 ? 2.474 -4.909 -1.822 1.00 97.44 94 ILE A CA 1
ATOM 808 C C . ILE A 1 94 ? 1.922 -6.277 -2.243 1.00 97.44 94 ILE A C 1
ATOM 810 O O . ILE A 1 94 ? 1.126 -6.355 -3.181 1.00 97.44 94 ILE A O 1
ATOM 814 N N . HIS A 1 95 ? 2.290 -7.338 -1.521 1.00 95.62 95 HIS A N 1
ATOM 815 C CA . HIS A 1 95 ? 1.793 -8.690 -1.764 1.00 95.62 95 HIS A CA 1
ATOM 816 C C . HIS A 1 95 ? 0.268 -8.767 -1.656 1.00 95.62 95 HIS A C 1
ATOM 818 O O . HIS A 1 95 ? -0.396 -9.212 -2.591 1.00 95.62 95 HIS A O 1
ATOM 824 N N . LEU A 1 96 ? -0.299 -8.268 -0.555 1.00 97.25 96 LEU A N 1
ATOM 825 C CA . LEU A 1 96 ? -1.744 -8.276 -0.326 1.00 97.25 96 LEU A CA 1
ATOM 826 C C . LEU A 1 96 ? -2.513 -7.492 -1.396 1.00 97.25 96 LEU A C 1
ATOM 828 O O . LEU A 1 96 ? -3.560 -7.952 -1.856 1.00 97.25 96 LEU A O 1
ATOM 832 N N . LEU A 1 97 ? -2.007 -6.321 -1.796 1.00 96.88 97 LEU A N 1
ATOM 833 C CA . LEU A 1 97 ? -2.622 -5.511 -2.845 1.00 96.88 97 LEU A CA 1
ATOM 834 C C . LEU A 1 97 ? -2.591 -6.248 -4.186 1.00 96.88 97 LEU A C 1
ATOM 836 O O . LEU A 1 97 ? -3.602 -6.275 -4.887 1.00 96.88 97 LEU A O 1
ATOM 840 N N . TYR A 1 98 ? -1.462 -6.875 -4.525 1.00 95.12 98 TYR A N 1
ATOM 841 C CA . TYR A 1 98 ? -1.334 -7.645 -5.757 1.00 95.12 98 TYR A CA 1
ATOM 842 C C . TYR A 1 98 ? -2.291 -8.835 -5.794 1.00 95.12 98 TYR A C 1
ATOM 844 O O . TYR A 1 98 ? -3.067 -8.947 -6.738 1.00 95.12 98 TYR A O 1
ATOM 852 N N . GLU A 1 99 ? -2.288 -9.683 -4.766 1.00 94.38 99 GLU A N 1
ATOM 853 C CA . GLU A 1 99 ? -3.111 -10.898 -4.737 1.00 94.38 99 GLU A CA 1
ATOM 854 C C . GLU A 1 99 ? -4.610 -10.590 -4.812 1.00 94.38 99 GLU A C 1
ATOM 856 O O . GLU A 1 99 ? -5.352 -11.249 -5.540 1.00 94.38 99 GLU A O 1
ATOM 861 N N . LYS A 1 100 ? -5.068 -9.557 -4.097 1.00 95.44 100 LYS A N 1
ATOM 862 C CA . LYS A 1 100 ? -6.504 -9.256 -3.982 1.00 95.44 100 LYS A CA 1
ATOM 863 C C . LYS A 1 100 ? -7.038 -8.366 -5.097 1.00 95.44 100 LYS A C 1
ATOM 865 O O . LYS A 1 100 ? -8.227 -8.424 -5.403 1.00 95.44 100 LYS A O 1
ATOM 870 N N . HIS A 1 101 ? -6.178 -7.555 -5.711 1.00 95.06 101 HIS A N 1
ATOM 871 C CA . HIS A 1 101 ? -6.591 -6.520 -6.661 1.00 95.06 101 HIS A CA 1
ATOM 872 C C . HIS A 1 101 ? -5.821 -6.560 -7.989 1.00 95.06 101 HIS A C 1
ATOM 874 O O . HIS A 1 101 ? -5.783 -5.566 -8.718 1.00 95.06 101 HIS A O 1
ATOM 880 N N . ARG A 1 102 ? -5.245 -7.715 -8.357 1.00 91.31 102 ARG A N 1
ATOM 881 C CA . ARG A 1 102 ? -4.460 -7.904 -9.592 1.00 91.31 102 ARG A CA 1
ATOM 882 C C . ARG A 1 102 ? -5.140 -7.363 -10.853 1.00 91.31 102 ARG A C 1
ATOM 884 O O . ARG A 1 102 ? -4.480 -6.745 -11.681 1.00 91.31 102 ARG A O 1
ATOM 891 N N . SER A 1 103 ? -6.446 -7.594 -11.007 1.00 90.69 103 SER A N 1
ATOM 892 C CA . SER A 1 103 ? -7.211 -7.145 -12.179 1.00 90.69 103 SER A CA 1
ATOM 893 C C . SER A 1 103 ? -7.242 -5.621 -12.303 1.00 90.69 103 SER A C 1
ATOM 895 O O . SER A 1 103 ? -7.040 -5.087 -13.388 1.00 90.69 103 SER A O 1
ATOM 897 N N . GLN A 1 104 ? -7.428 -4.915 -11.187 1.00 93.12 104 GLN A N 1
ATOM 898 C CA . GLN A 1 104 ? -7.433 -3.451 -11.134 1.00 93.12 104 GLN A CA 1
ATOM 899 C C . GLN A 1 104 ? -6.019 -2.880 -11.299 1.00 93.12 104 GLN A C 1
ATOM 901 O O . GLN A 1 104 ? -5.845 -1.830 -11.909 1.00 93.12 104 GLN A O 1
ATOM 906 N N . LEU A 1 105 ? -4.997 -3.586 -10.808 1.00 93.12 105 LEU A N 1
ATOM 907 C CA . LEU A 1 105 ? -3.594 -3.223 -11.019 1.00 93.12 105 LEU A CA 1
ATOM 908 C C . LEU A 1 105 ? -3.145 -3.351 -12.481 1.00 93.12 105 LEU A C 1
ATOM 910 O O . LEU A 1 105 ? -2.205 -2.669 -12.879 1.00 93.12 105 LEU A O 1
ATOM 914 N N . GLY A 1 106 ? -3.842 -4.149 -13.295 1.00 87.94 106 GLY A N 1
ATOM 915 C CA . GLY A 1 106 ? -3.596 -4.270 -14.737 1.00 87.94 106 GLY A CA 1
ATOM 916 C C . GLY A 1 106 ? -3.814 -2.978 -15.537 1.00 87.94 106 GLY A C 1
ATOM 917 O O . GLY A 1 106 ? -3.507 -2.945 -16.723 1.00 87.94 106 GLY A O 1
ATOM 918 N N . MET A 1 107 ? -4.308 -1.906 -14.903 1.00 88.25 107 MET A N 1
ATOM 919 C CA . MET A 1 107 ? -4.384 -0.561 -15.489 1.00 88.25 107 MET A CA 1
ATOM 920 C C . MET A 1 107 ? -3.008 0.060 -15.773 1.00 88.25 107 MET A C 1
ATOM 922 O O . MET A 1 107 ? -2.935 1.046 -16.504 1.00 88.25 107 MET A O 1
ATOM 926 N N . VAL A 1 108 ? -1.937 -0.463 -15.170 1.00 88.75 108 VAL A N 1
ATOM 927 C CA . VAL A 1 108 ? -0.565 0.019 -15.364 1.00 88.75 108 VAL A CA 1
ATOM 928 C C . VAL A 1 108 ? 0.397 -1.140 -15.581 1.00 88.75 108 VAL A C 1
ATOM 930 O O . VAL A 1 108 ? 0.163 -2.264 -15.132 1.00 88.75 108 VAL A O 1
ATOM 933 N N . ASN A 1 109 ? 1.536 -0.852 -16.205 1.00 88.62 109 ASN A N 1
ATOM 934 C CA . ASN A 1 109 ? 2.662 -1.770 -16.188 1.00 88.62 109 ASN A CA 1
ATOM 935 C C . ASN A 1 109 ? 3.361 -1.685 -14.819 1.00 88.62 109 ASN A C 1
ATOM 937 O O . ASN A 1 109 ? 4.009 -0.693 -14.493 1.00 88.62 109 ASN A O 1
ATOM 941 N N . LEU A 1 110 ? 3.202 -2.724 -13.995 1.00 89.81 110 LEU A N 1
ATOM 942 C CA . LEU A 1 110 ? 3.705 -2.736 -12.618 1.00 89.81 110 LEU A CA 1
ATOM 943 C C . LEU A 1 110 ? 5.232 -2.661 -12.524 1.00 89.81 110 LEU A C 1
ATOM 945 O O . LEU A 1 110 ? 5.741 -2.036 -11.596 1.00 89.81 110 LEU A O 1
ATOM 949 N N . LEU A 1 111 ? 5.955 -3.251 -13.482 1.00 87.75 111 LEU A N 1
ATOM 950 C CA . LEU A 1 111 ? 7.415 -3.147 -13.537 1.00 87.75 111 LEU A CA 1
ATOM 951 C C . LEU A 1 111 ? 7.839 -1.726 -13.900 1.00 87.75 111 LEU A C 1
ATOM 953 O O . LEU A 1 111 ? 8.694 -1.160 -13.231 1.00 87.75 111 LEU A O 1
ATOM 957 N N . GLU A 1 112 ? 7.188 -1.119 -14.895 1.00 85.69 112 GLU A N 1
ATOM 958 C CA . GLU A 1 112 ? 7.452 0.271 -15.284 1.00 85.69 112 GLU A CA 1
ATOM 959 C C . GLU A 1 112 ? 7.224 1.231 -14.111 1.00 85.69 112 GLU A C 1
ATOM 961 O O . GLU A 1 112 ? 8.081 2.058 -13.808 1.00 85.69 112 GLU A O 1
ATOM 966 N N . VAL A 1 113 ? 6.092 1.098 -13.414 1.00 90.88 113 VAL A N 1
ATOM 967 C CA . VAL A 1 113 ? 5.760 1.958 -12.272 1.00 90.88 113 VAL A CA 1
ATOM 968 C C . VAL A 1 113 ? 6.740 1.741 -11.115 1.00 90.88 113 VAL A C 1
ATOM 970 O O . VAL A 1 113 ? 7.220 2.721 -10.543 1.00 90.88 113 VAL A O 1
ATOM 973 N N . ALA A 1 114 ? 7.087 0.493 -10.789 1.00 91.50 114 ALA A N 1
ATOM 974 C CA . ALA A 1 114 ? 8.065 0.200 -9.742 1.00 91.50 114 ALA A CA 1
ATOM 975 C C . ALA A 1 114 ? 9.458 0.763 -10.079 1.00 91.50 114 ALA A C 1
ATOM 977 O O . ALA A 1 114 ? 10.071 1.406 -9.225 1.00 91.50 114 ALA A O 1
ATOM 978 N N . SER A 1 115 ? 9.925 0.601 -11.322 1.00 87.62 115 SER A N 1
ATOM 979 C CA . SER A 1 115 ? 11.201 1.155 -11.798 1.00 87.62 115 SER A CA 1
ATOM 980 C C . SER A 1 115 ? 11.206 2.682 -11.783 1.00 87.62 115 SER A C 1
ATOM 982 O O . SER A 1 115 ? 12.135 3.291 -11.248 1.00 87.62 115 SER A O 1
ATOM 984 N N . LYS A 1 116 ? 10.144 3.313 -12.302 1.00 88.38 116 LYS A N 1
ATOM 985 C CA . LYS A 1 116 ? 9.983 4.774 -12.344 1.00 88.38 116 LYS A CA 1
ATOM 986 C C . LYS A 1 116 ? 10.117 5.406 -10.960 1.00 88.38 116 LYS A C 1
ATOM 988 O O . LYS A 1 116 ? 10.753 6.450 -10.823 1.00 88.38 116 LYS A O 1
ATOM 993 N N . TYR A 1 117 ? 9.522 4.784 -9.945 1.00 92.50 117 TYR A N 1
ATOM 994 C CA . TYR A 1 117 ? 9.565 5.272 -8.567 1.00 92.50 117 TYR A CA 1
ATOM 995 C C . TYR A 1 117 ? 10.703 4.679 -7.727 1.00 92.50 117 TYR A C 1
ATOM 997 O O . TYR A 1 117 ? 10.786 4.979 -6.540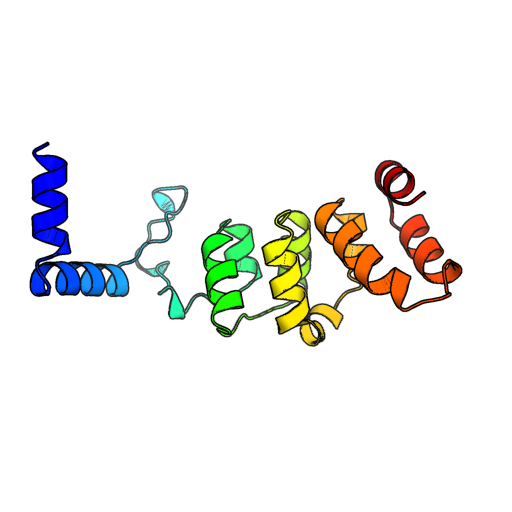 1.00 92.50 117 TYR A O 1
ATOM 1005 N N . GLN A 1 118 ? 11.594 3.879 -8.325 1.00 92.19 118 GLN A N 1
ATOM 1006 C CA . GLN A 1 118 ? 12.703 3.205 -7.633 1.00 92.19 118 GLN A CA 1
ATOM 1007 C C . GLN A 1 118 ? 12.234 2.392 -6.414 1.00 92.19 118 GLN A C 1
ATOM 1009 O O . GLN A 1 118 ? 12.913 2.308 -5.390 1.00 92.19 118 GLN A O 1
ATOM 1014 N N . ASN A 1 119 ? 11.054 1.780 -6.518 1.00 93.56 119 ASN A N 1
ATOM 1015 C CA . ASN A 1 119 ? 10.511 0.921 -5.479 1.00 93.56 119 ASN A CA 1
ATOM 1016 C C . ASN A 1 119 ? 11.090 -0.486 -5.630 1.00 93.56 119 ASN A C 1
ATOM 1018 O O . ASN A 1 119 ? 10.473 -1.377 -6.220 1.00 93.56 119 ASN A O 1
ATOM 1022 N N . PHE A 1 120 ? 12.302 -0.672 -5.110 1.00 91.12 120 PHE A N 1
ATOM 1023 C CA . PHE A 1 120 ? 13.026 -1.940 -5.198 1.00 91.12 120 PHE A CA 1
ATOM 1024 C C . PHE A 1 120 ? 12.276 -3.092 -4.522 1.00 91.12 120 PHE A C 1
ATOM 1026 O O . PHE A 1 120 ? 12.346 -4.220 -5.002 1.00 91.12 120 PHE A O 1
ATOM 1033 N N . THR A 1 121 ? 11.499 -2.824 -3.464 1.00 94.62 121 THR A N 1
ATOM 1034 C CA . THR A 1 121 ? 10.664 -3.848 -2.820 1.00 94.62 121 THR A CA 1
ATOM 1035 C C . THR A 1 121 ? 9.611 -4.386 -3.787 1.00 94.62 121 THR A C 1
ATOM 1037 O O . THR A 1 121 ? 9.483 -5.600 -3.952 1.00 94.62 121 THR A O 1
ATOM 1040 N N . ALA A 1 122 ? 8.870 -3.495 -4.451 1.00 93.69 122 ALA A N 1
ATOM 1041 C CA . ALA A 1 122 ? 7.856 -3.873 -5.428 1.00 93.69 122 ALA A CA 1
ATOM 1042 C C . ALA A 1 122 ? 8.480 -4.520 -6.669 1.00 93.69 122 ALA A C 1
ATOM 1044 O O . ALA A 1 122 ? 7.987 -5.539 -7.147 1.00 93.69 122 ALA A O 1
ATOM 1045 N N . LEU A 1 123 ? 9.591 -3.965 -7.154 1.00 90.69 123 LEU A N 1
ATOM 1046 C CA . LEU A 1 123 ? 10.323 -4.486 -8.301 1.00 90.69 123 LEU A CA 1
ATOM 1047 C C . LEU A 1 123 ? 10.806 -5.920 -8.048 1.00 90.69 123 LEU A C 1
ATOM 1049 O O . LEU A 1 123 ? 10.503 -6.810 -8.839 1.00 90.69 123 LEU A O 1
ATOM 1053 N N . ASN A 1 124 ? 11.462 -6.166 -6.910 1.00 89.25 124 ASN A N 1
ATOM 1054 C CA . ASN A 1 124 ? 11.891 -7.502 -6.495 1.00 89.25 124 ASN A CA 1
ATOM 1055 C C . ASN A 1 124 ? 10.702 -8.461 -6.383 1.00 89.25 124 ASN A C 1
ATOM 1057 O O . ASN A 1 124 ? 10.744 -9.588 -6.872 1.00 89.25 124 ASN A O 1
ATOM 1061 N N . TYR A 1 125 ? 9.611 -8.008 -5.762 1.00 91.25 125 TYR A N 1
ATOM 1062 C CA . TYR A 1 125 ? 8.400 -8.807 -5.615 1.00 91.25 125 TYR A CA 1
ATOM 1063 C C . TYR A 1 125 ? 7.823 -9.229 -6.978 1.00 91.25 125 TYR A C 1
ATOM 1065 O O . TYR A 1 125 ? 7.542 -10.409 -7.188 1.00 91.25 125 TYR A O 1
ATOM 1073 N N . PHE A 1 126 ? 7.696 -8.303 -7.933 1.00 88.56 126 PHE A N 1
ATOM 1074 C CA . PHE A 1 126 ? 7.150 -8.613 -9.256 1.00 88.56 126 PHE A CA 1
ATOM 1075 C C . PHE A 1 126 ? 8.099 -9.443 -10.114 1.00 88.56 126 PHE A C 1
ATOM 1077 O O . PHE A 1 126 ? 7.638 -10.375 -10.772 1.00 88.56 126 PHE A O 1
ATOM 1084 N N . LEU A 1 127 ? 9.404 -9.169 -10.080 1.00 84.25 127 LEU A N 1
ATOM 1085 C CA . LEU A 1 127 ? 10.400 -9.985 -10.774 1.00 84.25 127 LEU A CA 1
ATOM 1086 C C . LEU A 1 127 ? 10.354 -11.434 -10.279 1.00 84.25 127 LEU A C 1
ATOM 1088 O O . LEU A 1 127 ? 10.230 -12.344 -11.092 1.00 84.25 127 LEU A O 1
ATOM 1092 N N . ASN A 1 128 ? 10.304 -11.661 -8.965 1.00 83.12 128 ASN A N 1
ATOM 1093 C CA . ASN A 1 128 ? 10.189 -13.010 -8.401 1.00 83.12 128 ASN A CA 1
ATOM 1094 C C . ASN A 1 128 ? 8.883 -13.732 -8.770 1.00 83.12 128 ASN A C 1
ATOM 1096 O O . ASN A 1 128 ? 8.845 -14.958 -8.767 1.00 83.12 128 ASN A O 1
ATOM 1100 N N . ILE A 1 129 ? 7.810 -13.010 -9.104 1.00 80.06 129 ILE A N 1
ATOM 1101 C CA . ILE A 1 129 ? 6.549 -13.615 -9.569 1.00 80.06 129 ILE A CA 1
ATOM 1102 C C . ILE A 1 129 ? 6.570 -13.900 -11.073 1.00 80.06 129 ILE A C 1
ATOM 1104 O O . ILE A 1 129 ? 5.972 -14.880 -11.528 1.00 80.06 129 ILE A O 1
ATOM 1108 N N . ILE A 1 130 ? 7.214 -13.031 -11.851 1.00 68.38 130 ILE A N 1
ATOM 1109 C CA . ILE A 1 130 ? 7.227 -13.075 -13.317 1.00 68.38 130 ILE A CA 1
ATOM 1110 C C . ILE A 1 130 ? 8.303 -14.041 -13.829 1.00 68.38 130 ILE A C 1
ATOM 1112 O O . ILE A 1 130 ? 8.018 -14.829 -14.730 1.00 68.38 130 ILE A O 1
ATOM 1116 N N . ILE A 1 131 ? 9.503 -14.032 -13.238 1.00 60.78 131 ILE A N 1
ATOM 1117 C CA . ILE A 1 131 ? 10.663 -14.826 -13.681 1.00 60.78 131 ILE A CA 1
ATOM 1118 C C . ILE A 1 131 ? 10.382 -16.339 -13.673 1.00 60.78 131 ILE A C 1
ATOM 1120 O O . ILE A 1 131 ? 10.676 -16.986 -14.676 1.00 60.78 131 ILE A O 1
ATOM 1124 N N . PRO A 1 132 ? 9.734 -16.934 -12.650 1.00 57.41 132 PRO A N 1
ATOM 1125 C CA . PRO A 1 132 ? 9.401 -18.358 -12.688 1.00 57.41 132 PRO A CA 1
ATOM 1126 C C . PRO A 1 132 ? 8.369 -18.722 -13.768 1.00 57.41 132 PRO A C 1
ATOM 1128 O O . PRO A 1 132 ? 8.195 -19.899 -14.072 1.00 57.41 132 PRO A O 1
ATOM 1131 N N . LYS A 1 133 ? 7.648 -17.735 -14.321 1.00 54.75 133 LYS A N 1
ATOM 1132 C CA . LYS A 1 133 ? 6.548 -17.932 -15.279 1.00 54.75 133 LYS A CA 1
ATOM 1133 C C . LYS A 1 133 ? 6.905 -17.593 -16.727 1.00 54.75 133 LYS A C 1
ATOM 1135 O O . LYS A 1 133 ? 6.110 -17.915 -17.607 1.00 54.75 133 LYS A O 1
ATOM 1140 N N . LEU A 1 134 ? 8.051 -16.968 -17.000 1.00 46.44 134 LEU A N 1
ATOM 1141 C CA . LEU A 1 134 ? 8.420 -16.516 -18.344 1.00 46.44 134 LEU A CA 1
ATOM 1142 C C . LEU A 1 134 ? 9.876 -16.848 -18.678 1.00 46.44 134 LEU A C 1
ATOM 1144 O O . LEU A 1 134 ? 10.808 -16.202 -18.214 1.00 46.44 134 LEU A O 1
ATOM 1148 N N . SER A 1 135 ? 10.049 -17.770 -19.623 1.00 45.97 135 SER A N 1
ATOM 1149 C CA . SER A 1 135 ? 11.279 -18.005 -20.387 1.00 45.97 135 SER A CA 1
ATOM 1150 C C . SER A 1 135 ? 11.625 -16.852 -21.352 1.00 45.97 135 SER A C 1
ATOM 1152 O O . SER A 1 135 ? 12.210 -17.085 -22.407 1.00 45.97 135 SER A O 1
ATOM 1154 N N . VAL A 1 136 ? 11.229 -15.608 -21.058 1.00 49.25 136 VAL A N 1
ATOM 1155 C CA . VAL A 1 136 ? 11.369 -14.471 -21.981 1.00 49.25 136 VAL A CA 1
ATOM 1156 C C . VAL A 1 136 ? 11.979 -13.285 -21.246 1.00 49.25 136 VAL A C 1
ATOM 1158 O O . VAL A 1 136 ? 11.298 -12.403 -20.725 1.00 49.25 136 VAL A O 1
ATOM 1161 N N . PHE A 1 137 ? 13.308 -13.301 -21.226 1.00 58.91 137 PHE A N 1
ATOM 1162 C CA . PHE A 1 137 ? 14.155 -12.232 -20.711 1.00 58.91 137 PHE A CA 1
ATOM 1163 C C . PHE A 1 137 ? 14.127 -10.980 -21.609 1.00 58.91 137 PHE A C 1
ATOM 1165 O O . PHE A 1 137 ? 14.331 -9.888 -21.107 1.00 58.91 137 PHE A O 1
ATOM 1172 N N . SER A 1 138 ? 13.833 -11.084 -22.911 1.00 57.06 138 SER A N 1
ATOM 1173 C CA . SER A 1 138 ? 14.100 -9.984 -23.856 1.00 57.06 138 SER A CA 1
ATOM 1174 C C . SER A 1 138 ? 13.158 -8.783 -23.728 1.00 57.06 138 SER A C 1
ATOM 1176 O O . SER A 1 138 ? 13.624 -7.675 -23.496 1.00 57.06 138 SER A O 1
ATOM 1178 N N . GLN A 1 139 ? 11.839 -8.980 -23.816 1.00 56.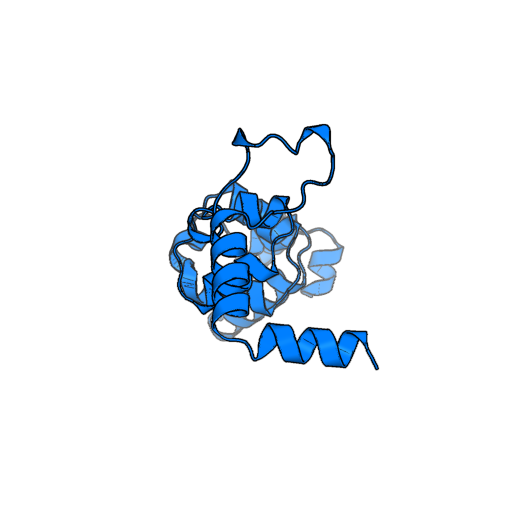88 139 GLN A N 1
ATOM 1179 C CA . GLN A 1 139 ? 10.886 -7.858 -23.791 1.00 56.88 139 GLN A CA 1
ATOM 1180 C C . GLN A 1 139 ? 10.825 -7.196 -22.408 1.00 56.88 139 GLN A C 1
ATOM 1182 O O . GLN A 1 139 ? 10.795 -5.974 -22.294 1.00 56.88 139 GLN A O 1
ATOM 1187 N N . THR A 1 140 ? 10.861 -7.997 -21.340 1.00 59.81 140 THR A N 1
ATOM 1188 C CA . THR A 1 140 ? 10.830 -7.495 -19.961 1.00 59.81 140 THR A CA 1
ATOM 1189 C C . THR A 1 140 ? 12.094 -6.696 -19.627 1.00 59.81 140 THR A C 1
ATOM 1191 O O . THR A 1 140 ? 11.972 -5.625 -19.031 1.00 59.81 140 THR A O 1
ATOM 1194 N N . LEU A 1 141 ? 13.286 -7.147 -20.061 1.00 62.16 141 LEU A N 1
ATOM 1195 C CA . LEU A 1 141 ? 14.505 -6.338 -19.928 1.00 62.16 141 LEU A CA 1
ATOM 1196 C C . LEU A 1 141 ? 14.450 -5.087 -20.793 1.00 62.16 141 LEU A C 1
ATOM 1198 O O . LEU A 1 141 ? 14.817 -4.035 -20.295 1.00 62.16 141 LEU A O 1
ATOM 1202 N N . GLU A 1 142 ? 14.004 -5.159 -22.049 1.00 62.06 142 GLU A N 1
ATOM 1203 C CA . GLU A 1 142 ? 13.943 -3.973 -22.917 1.00 62.06 142 GLU A CA 1
ATOM 1204 C C . GLU A 1 142 ? 13.107 -2.852 -22.288 1.00 62.06 142 GLU A C 1
ATOM 1206 O O . GLU A 1 142 ? 13.519 -1.690 -22.294 1.00 62.06 142 GLU A O 1
ATOM 1211 N N . PHE A 1 143 ? 11.967 -3.191 -21.679 1.00 61.69 143 PHE A N 1
ATOM 1212 C CA . PHE A 1 143 ? 11.132 -2.212 -20.981 1.00 61.69 143 PHE A CA 1
ATOM 1213 C C . PHE A 1 143 ? 11.787 -1.676 -19.717 1.00 61.69 143 PHE A C 1
ATOM 1215 O O . PHE A 1 143 ? 11.792 -0.463 -19.501 1.00 61.69 143 PHE A O 1
ATOM 1222 N N . VAL A 1 144 ? 12.355 -2.557 -18.896 1.00 62.81 144 VAL A N 1
ATOM 1223 C CA . VAL A 1 144 ? 13.113 -2.141 -17.719 1.00 62.81 144 VAL A CA 1
ATOM 1224 C C . VAL A 1 144 ? 14.220 -1.188 -18.157 1.00 62.81 144 VAL A C 1
ATOM 1226 O O . VAL A 1 144 ? 14.235 -0.055 -17.701 1.00 62.81 144 VAL A O 1
ATOM 1229 N N . ILE A 1 145 ? 15.074 -1.575 -19.098 1.00 66.00 145 ILE A N 1
ATOM 1230 C CA . ILE A 1 145 ? 16.201 -0.775 -19.582 1.00 66.00 145 ILE A CA 1
ATOM 1231 C C . ILE A 1 145 ? 15.746 0.587 -20.108 1.00 66.00 145 ILE A C 1
ATOM 1233 O O . ILE A 1 145 ? 16.373 1.599 -19.800 1.00 66.00 145 ILE A O 1
ATOM 1237 N N . LYS A 1 146 ? 14.628 0.643 -20.836 1.00 66.75 146 LYS A N 1
ATOM 1238 C CA . LYS A 1 146 ? 14.107 1.889 -21.410 1.00 66.75 146 LYS A CA 1
ATOM 1239 C C . LYS A 1 146 ? 13.672 2.923 -20.364 1.00 66.75 146 LYS A C 1
ATOM 1241 O O . LYS A 1 146 ? 13.766 4.120 -20.631 1.00 66.75 146 LYS A O 1
ATOM 1246 N N . TYR A 1 147 ? 13.180 2.485 -19.205 1.00 61.03 147 TYR A N 1
ATOM 1247 C CA . TYR A 1 147 ? 12.590 3.368 -18.186 1.00 61.03 147 TYR A CA 1
ATOM 1248 C C . TYR A 1 147 ? 13.331 3.350 -16.840 1.00 61.03 147 TYR A C 1
ATOM 1250 O O . TYR A 1 147 ? 12.912 4.018 -15.893 1.00 61.03 147 TYR A O 1
ATOM 1258 N N . SER A 1 148 ? 14.425 2.597 -16.743 1.00 65.00 148 SER A N 1
ATOM 1259 C CA . SER A 1 148 ? 15.191 2.416 -15.511 1.00 65.00 148 SER A CA 1
ATOM 1260 C C . SER A 1 148 ? 16.335 3.410 -15.400 1.00 65.00 148 SER A C 1
ATOM 1262 O O . SER A 1 148 ? 17.009 3.746 -16.370 1.00 65.00 148 SER A O 1
ATOM 1264 N N . THR A 1 149 ? 16.583 3.865 -14.176 1.00 69.56 149 THR A N 1
ATOM 1265 C CA . THR A 1 149 ? 17.820 4.572 -13.841 1.00 69.56 149 THR A CA 1
ATOM 1266 C C . THR A 1 149 ? 18.978 3.574 -13.749 1.00 69.56 149 THR A C 1
ATOM 1268 O O . THR A 1 149 ? 18.747 2.378 -13.576 1.00 69.56 149 THR A O 1
ATOM 1271 N N . ALA A 1 150 ? 20.229 4.053 -13.795 1.00 70.94 150 ALA A N 1
ATOM 1272 C CA . ALA A 1 150 ? 21.413 3.200 -13.621 1.00 70.94 150 ALA A CA 1
ATOM 1273 C C . ALA A 1 150 ? 21.315 2.311 -12.364 1.00 70.94 150 ALA A C 1
ATOM 1275 O O . ALA A 1 150 ? 21.546 1.114 -12.434 1.00 70.94 150 ALA A O 1
ATOM 1276 N N . LYS A 1 151 ? 20.809 2.863 -11.252 1.00 71.56 151 LYS A N 1
ATOM 1277 C CA . LYS A 1 151 ? 20.579 2.113 -10.006 1.00 71.56 151 LYS A CA 1
ATOM 1278 C C . LYS A 1 151 ? 19.582 0.960 -10.139 1.00 71.56 151 LYS A C 1
ATOM 1280 O O . LYS A 1 151 ? 19.688 -0.022 -9.419 1.00 71.56 151 LYS A O 1
ATOM 1285 N N . VAL A 1 152 ? 18.569 1.104 -10.990 1.00 66.50 152 VAL A N 1
ATOM 1286 C CA . VAL A 1 152 ? 17.574 0.049 -11.220 1.00 66.50 152 VAL A CA 1
ATOM 1287 C C . VAL A 1 152 ? 18.146 -1.036 -12.130 1.00 66.50 152 VAL A C 1
ATOM 1289 O O . VAL A 1 152 ? 17.839 -2.205 -11.931 1.00 66.50 152 VAL A O 1
ATOM 1292 N N . LEU A 1 153 ? 19.023 -0.673 -13.068 1.00 68.12 153 LEU A N 1
ATOM 1293 C CA . LEU A 1 153 ? 19.776 -1.637 -13.871 1.00 68.12 153 LEU A CA 1
ATOM 1294 C C . LEU A 1 153 ? 20.747 -2.451 -13.012 1.00 68.12 153 LEU A C 1
ATOM 1296 O O . LEU A 1 153 ? 20.714 -3.673 -13.093 1.00 68.12 153 LEU A O 1
ATOM 1300 N N . ASP A 1 154 ? 21.509 -1.791 -12.134 1.00 71.00 154 ASP A N 1
ATOM 1301 C CA . ASP A 1 154 ? 22.425 -2.444 -11.183 1.00 71.00 154 ASP A CA 1
ATOM 1302 C C . ASP A 1 154 ? 21.702 -3.387 -10.206 1.00 71.00 154 ASP A C 1
ATOM 1304 O O . ASP A 1 154 ? 22.306 -4.287 -9.638 1.00 71.00 154 ASP A O 1
ATOM 1308 N N . PHE A 1 155 ? 20.408 -3.164 -9.959 1.00 69.56 155 PHE A N 1
ATOM 1309 C CA . PHE A 1 155 ? 19.600 -4.035 -9.104 1.00 69.56 155 PHE A CA 1
ATOM 1310 C C . PHE A 1 155 ? 19.136 -5.311 -9.825 1.00 69.56 155 PHE A C 1
ATOM 1312 O O . PHE A 1 155 ? 18.821 -6.306 -9.174 1.00 69.56 155 PHE A O 1
ATOM 1319 N N . ILE A 1 156 ? 19.020 -5.263 -11.154 1.00 66.69 156 ILE A N 1
ATOM 1320 C CA . ILE A 1 156 ? 18.425 -6.330 -11.971 1.00 66.69 156 ILE A CA 1
ATOM 1321 C C . ILE A 1 156 ? 19.493 -7.214 -12.627 1.00 66.69 156 ILE A C 1
ATOM 1323 O O . ILE A 1 156 ? 19.229 -8.401 -12.832 1.00 66.69 156 ILE A O 1
ATOM 1327 N N . LEU A 1 157 ? 20.644 -6.636 -12.987 1.00 65.69 157 LEU A N 1
ATOM 1328 C CA . LEU A 1 157 ? 21.795 -7.307 -13.606 1.00 65.69 157 LEU A CA 1
ATOM 1329 C C . LEU A 1 157 ? 22.760 -7.856 -12.550 1.00 65.69 157 LEU A C 1
ATOM 1331 O O . LEU A 1 157 ? 23.261 -8.980 -12.773 1.00 65.69 157 LEU A O 1
#

Secondary structure (DSSP, 8-state):
-HHHHHHHHHHH-HHHHHHHHHHHHHHPPP--SSGGG--GGG---GGG--BHHHHHHTT-HHHHHHHHHTT---B--HHHHHHHHHH---HHHHHHHHHHHHHHHTTS-HHHHHHHTT-HHHHHHHHHHHGGG-S-HHHHHHHHHHH--HHHHHHH-

Sequence (157 aa):
NEFNDLFWKVFHNELIFKTIIKFLENNTMVHFNSFEKCYIGNRIKWSNIKSLQWMVENKQFALLKDKLQSNQYIHINHIGINKFFQDCNDQQIIHLLYEKHRSQLGMVNLLEVASKYQNFTALNYFLNIIIPKLSVFSQTLEFVIKYSTAKVLDFIL

Radius of gyration: 20.76 Å; chains: 1; bounding box: 43×43×63 Å

Foldseek 3Di:
DVVVVVVCVQCPPPVNVVVVVVCCQVPVDLDDPDPVCPDPVNDDGLLRQAELQVCLVSVVLVSLLVCLVVVRHHDDDPNSLLSCLLRDLDLSSLVSCCVNPVVSNVVDDQCLSNQLNVNLSSNVVVCVVVVVVDPDPDPSVVSCVVRHDPVSVVSVD